Protein AF-A0A7S1FWK8-F1 (afdb_monomer)

Radius of gyration: 18.08 Å; Cα contacts (8 Å, |Δi|>4): 145; chains: 1; bounding box: 42×24×55 Å

Sequence (135 aa):
IWVAIIWLSMVEGGQGSLVGLQPIQFDLYKETHHISYLSTKVAHTGDNLDRYLLGRQFMVCLVVFIVNLSGGPVSGAELWGYPDWVTNIFFTTGFAMILFTAMVGQLASQVNGSLNMLDYINNYGCLITFWTAMI

Secondary structure (DSSP, 8-state):
-HHHHHHHHHHHHHHHHHHHTTTS-GGGGTTT-HHHHHHHHHHTSTTHHHHHHHHHHHHHHHHHHHHHHHTPPPTT---TT--HHHHIIIIIS-HHHHHHIIIIIIIHHHHHHHHSHHHHH-SHHHHHHHHHHH-

Solvent-accessible surface area (backbone atoms only — not comparable to full-atom values): 7257 Å² total; per-residue (Å²): 96,69,70,50,36,55,49,40,21,39,56,42,10,38,45,42,16,57,63,67,44,66,88,52,70,62,76,80,39,51,88,81,38,60,58,29,32,53,53,51,52,53,34,68,49,75,68,41,43,61,45,28,60,55,35,39,55,56,50,53,52,52,43,53,48,52,40,45,63,73,60,51,70,65,91,87,70,81,64,86,87,58,59,68,69,58,51,43,55,34,41,71,68,41,47,51,49,54,52,48,45,44,55,68,13,34,52,53,25,33,55,50,10,64,75,41,35,62,70,60,36,53,36,71,69,36,49,52,51,51,54,65,20,58,110

Nearest PDB structures (foldseek):
  8j0q-assembly1_A  TM=1.703E-01  e=4.206E+00  Homo sapiens

Mean predicted aligned error: 9.22 Å

InterPro domains:
  IPR004693 Silicon transporter [PF03842] (1-135)

Foldseek 3Di:
DVVLLVLLLLLQLLLLLLVVCVVPDLVVCVVPFVQLSVLNVQCPPPCQVVLLVVLSVVSNVVSLVVQLVVQADDPPDDDPPDDPVVCCVCRVVSVVSVVCSCPRRHPVSSVVSNVCVRVSSSDVSSVVSSVSSSD

Structure (mmCIF, N/CA/C/O backbone):
data_AF-A0A7S1FWK8-F1
#
_entry.id   AF-A0A7S1FWK8-F1
#
loop_
_atom_site.group_PDB
_atom_site.id
_atom_site.type_symbol
_atom_site.label_atom_id
_atom_site.label_alt_id
_atom_site.label_comp_id
_atom_site.label_asym_id
_atom_site.label_entity_id
_atom_site.label_seq_id
_atom_site.pdbx_PDB_ins_code
_atom_site.Cartn_x
_atom_site.Cartn_y
_atom_site.Cartn_z
_atom_site.occupancy
_atom_site.B_iso_or_equiv
_atom_site.auth_seq_id
_atom_site.auth_comp_id
_atom_site.auth_asym_id
_atom_site.auth_atom_id
_atom_site.pdbx_PDB_model_num
ATOM 1 N N . ILE A 1 1 ? 1.763 -7.708 -10.442 1.00 77.88 1 ILE A N 1
ATOM 2 C CA . ILE A 1 1 ? 1.846 -6.230 -10.307 1.00 77.88 1 ILE A CA 1
ATOM 3 C C . ILE A 1 1 ? 0.551 -5.645 -9.740 1.00 77.88 1 ILE A C 1
ATOM 5 O O . ILE A 1 1 ? 0.586 -5.165 -8.620 1.00 77.88 1 ILE A O 1
ATOM 9 N N . TRP A 1 2 ? -0.595 -5.753 -10.424 1.00 77.94 2 TRP A N 1
ATOM 10 C CA . TRP A 1 2 ? -1.854 -5.123 -9.980 1.00 77.94 2 TRP A CA 1
ATOM 11 C C . TRP A 1 2 ? -2.322 -5.506 -8.571 1.00 77.94 2 TRP A C 1
ATOM 13 O O . TRP A 1 2 ? -2.612 -4.623 -7.775 1.00 77.94 2 TRP A O 1
ATOM 23 N N . VAL A 1 3 ? -2.319 -6.798 -8.227 1.00 82.56 3 VAL A N 1
ATOM 24 C CA . VAL A 1 3 ? -2.697 -7.261 -6.877 1.00 82.56 3 VAL A CA 1
ATOM 25 C C . VAL A 1 3 ? -1.780 -6.669 -5.800 1.00 82.56 3 VAL A C 1
ATOM 27 O O . VAL A 1 3 ? -2.257 -6.231 -4.762 1.00 82.56 3 VAL A O 1
ATOM 30 N N . ALA A 1 4 ? -0.475 -6.594 -6.073 1.00 82.06 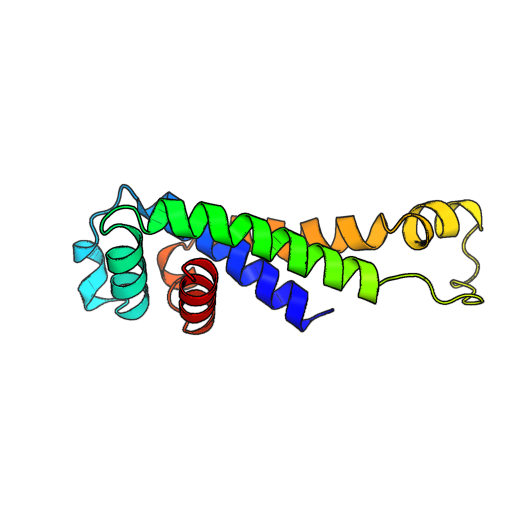4 ALA A N 1
ATOM 31 C CA . ALA A 1 4 ? 0.511 -6.030 -5.155 1.00 82.06 4 ALA A CA 1
ATOM 32 C C . ALA A 1 4 ? 0.304 -4.519 -4.946 1.00 82.06 4 ALA A C 1
ATOM 34 O O . ALA A 1 4 ? 0.421 -4.033 -3.831 1.00 82.06 4 ALA A O 1
ATOM 35 N N . ILE A 1 5 ? -0.078 -3.787 -5.994 1.00 84.31 5 ILE A N 1
ATOM 36 C CA . ILE A 1 5 ? -0.365 -2.346 -5.917 1.00 84.31 5 ILE A CA 1
ATOM 37 C C . ILE A 1 5 ? -1.673 -2.068 -5.183 1.00 84.31 5 ILE A C 1
ATOM 39 O O . ILE A 1 5 ? -1.726 -1.166 -4.354 1.00 84.31 5 ILE A O 1
ATOM 43 N N . ILE A 1 6 ? -2.715 -2.863 -5.443 1.00 84.50 6 ILE A N 1
ATOM 44 C CA . ILE A 1 6 ? -3.980 -2.775 -4.702 1.00 84.50 6 ILE A CA 1
ATOM 45 C C . ILE A 1 6 ? -3.729 -3.045 -3.217 1.00 84.50 6 ILE A C 1
ATOM 47 O O . ILE A 1 6 ? -4.248 -2.337 -2.359 1.00 84.50 6 ILE A O 1
ATOM 51 N N . TRP A 1 7 ? -2.895 -4.036 -2.908 1.00 82.69 7 TRP A N 1
ATOM 52 C CA . TRP A 1 7 ? -2.542 -4.344 -1.531 1.00 82.69 7 TRP A CA 1
ATOM 53 C C . TRP A 1 7 ? -1.717 -3.230 -0.877 1.00 82.69 7 TRP A C 1
ATOM 55 O O . TRP A 1 7 ? -2.026 -2.832 0.242 1.00 82.69 7 TRP A O 1
ATOM 65 N N . LEU A 1 8 ? -0.743 -2.656 -1.592 1.00 84.69 8 LEU A N 1
ATOM 66 C CA . LEU A 1 8 ? 0.028 -1.500 -1.126 1.00 84.69 8 LEU A CA 1
ATOM 67 C C . LEU A 1 8 ? -0.878 -0.306 -0.793 1.00 84.69 8 LEU A C 1
ATOM 69 O O . LEU A 1 8 ? -0.739 0.300 0.266 1.00 84.69 8 LEU A O 1
ATOM 73 N N . SER A 1 9 ? -1.862 -0.042 -1.654 1.00 82.50 9 SER A N 1
ATOM 74 C CA . SER A 1 9 ? -2.878 0.993 -1.452 1.00 82.50 9 SER A CA 1
ATOM 75 C C . SER A 1 9 ? -3.693 0.757 -0.176 1.00 82.50 9 SER A C 1
ATOM 77 O O . SER A 1 9 ? -4.044 1.704 0.530 1.00 82.50 9 SER A O 1
ATOM 79 N N . MET A 1 10 ? -3.997 -0.498 0.162 1.00 80.88 10 MET A N 1
ATOM 80 C CA . MET A 1 10 ? -4.687 -0.828 1.415 1.00 80.88 10 MET A CA 1
ATOM 81 C C . MET A 1 10 ? -3.792 -0.597 2.640 1.00 80.88 10 MET A C 1
ATOM 83 O O . MET A 1 10 ? -4.262 -0.041 3.631 1.00 80.88 10 MET A O 1
ATOM 87 N N . VAL A 1 11 ? -2.506 -0.959 2.562 1.00 83.00 11 VAL A N 1
ATOM 88 C CA . VAL A 1 11 ? -1.524 -0.781 3.649 1.00 83.00 11 VAL A CA 1
ATOM 89 C C . VAL A 1 11 ? -1.306 0.705 3.971 1.00 83.00 11 VAL A C 1
ATOM 91 O O . VAL A 1 11 ? -1.396 1.119 5.129 1.00 83.00 11 VAL A O 1
ATOM 94 N N . GLU A 1 12 ? -1.052 1.519 2.946 1.00 79.81 12 GLU A N 1
ATOM 95 C CA . GLU A 1 12 ? -0.712 2.942 3.080 1.00 79.81 12 GLU A CA 1
ATOM 96 C C . GLU A 1 12 ? -1.917 3.795 3.488 1.00 79.81 12 GLU A C 1
ATOM 98 O O . GLU A 1 12 ? -1.845 4.588 4.431 1.00 79.81 12 GLU A O 1
ATOM 103 N N . GLY A 1 13 ? -3.060 3.601 2.821 1.00 78.75 13 GLY A N 1
ATOM 104 C CA . GLY A 1 13 ? -4.284 4.318 3.179 1.00 78.75 13 GLY A CA 1
ATOM 105 C C . GLY A 1 13 ? -4.810 3.907 4.557 1.00 78.75 13 GLY A C 1
ATOM 106 O O . GLY A 1 13 ? -5.201 4.767 5.344 1.00 78.75 13 GLY A O 1
ATOM 107 N N . GLY A 1 14 ? -4.739 2.612 4.896 1.00 77.75 14 GLY A N 1
ATOM 108 C CA . GLY A 1 14 ? -5.178 2.094 6.193 1.00 77.75 14 GLY A CA 1
ATOM 109 C C . GLY A 1 14 ? -4.354 2.653 7.352 1.00 77.75 14 GLY A C 1
ATOM 110 O O . GLY A 1 14 ? -4.911 3.005 8.388 1.00 77.75 14 GLY A O 1
ATOM 111 N N . GLN A 1 15 ? -3.040 2.823 7.167 1.00 74.44 15 GLN A N 1
ATOM 112 C CA . GLN A 1 15 ? -2.194 3.516 8.139 1.00 74.44 15 GLN A CA 1
ATOM 113 C C . GLN A 1 15 ? -2.630 4.969 8.343 1.00 74.44 15 GLN A C 1
ATOM 115 O O . GLN A 1 15 ? -2.785 5.387 9.490 1.00 74.44 15 GLN A O 1
ATOM 120 N N . GLY A 1 16 ? -2.776 5.742 7.260 1.00 75.06 16 GLY A N 1
ATOM 121 C CA . GLY A 1 16 ? -3.137 7.159 7.351 1.00 75.06 16 GLY A CA 1
ATOM 122 C C . GLY A 1 16 ? -4.427 7.354 8.145 1.00 75.06 16 GLY A C 1
ATOM 123 O O . GLY A 1 16 ? -4.507 8.217 9.019 1.00 75.06 16 GLY A O 1
ATOM 124 N N . SER A 1 17 ? -5.390 6.466 7.916 1.00 75.31 17 SER A N 1
ATOM 125 C CA . SER A 1 17 ? -6.648 6.447 8.645 1.00 75.31 17 SER A CA 1
ATOM 126 C C . SER A 1 17 ? -6.499 5.970 10.103 1.00 75.31 17 SER A C 1
ATOM 128 O O . SER A 1 17 ? -7.067 6.600 10.988 1.00 75.31 17 SER A O 1
ATOM 130 N N . LEU A 1 18 ? -5.707 4.929 10.402 1.00 71.81 18 LEU A N 1
ATOM 131 C CA . LEU A 1 18 ? -5.508 4.411 11.772 1.00 71.81 18 LEU A CA 1
ATOM 132 C C . LEU A 1 18 ? -4.748 5.390 12.682 1.00 71.81 18 LEU A C 1
ATOM 134 O O . LEU A 1 18 ? -5.087 5.537 13.853 1.00 71.81 18 LEU A O 1
ATOM 138 N N . VAL A 1 19 ? -3.732 6.078 12.153 1.00 74.62 19 VAL A N 1
ATOM 139 C CA . VAL A 1 19 ? -3.010 7.128 12.892 1.00 74.62 19 VAL A CA 1
ATOM 140 C C . VAL A 1 19 ? -3.903 8.361 13.055 1.00 74.62 19 VAL A C 1
ATOM 142 O O . VAL A 1 19 ? -3.979 8.924 14.142 1.00 74.62 19 VAL A O 1
ATOM 145 N N . GLY A 1 20 ? -4.639 8.745 12.007 1.00 70.62 20 GLY A N 1
ATOM 146 C CA . GLY A 1 20 ? -5.575 9.870 12.053 1.00 70.62 20 GLY A CA 1
ATOM 147 C C . GLY A 1 20 ? -6.753 9.673 13.014 1.00 70.62 20 GLY A C 1
ATOM 148 O O . GLY A 1 20 ? -7.286 10.655 13.526 1.00 70.62 20 GLY A O 1
ATOM 149 N N . LEU A 1 21 ? -7.126 8.421 13.304 1.00 71.31 21 LEU A N 1
ATOM 150 C CA . LEU A 1 21 ? -8.198 8.060 14.238 1.00 71.31 21 LEU A CA 1
ATOM 151 C C . LEU A 1 21 ? -7.748 7.941 15.705 1.00 71.31 21 LEU A C 1
ATOM 153 O O . LEU A 1 21 ? -8.616 7.875 16.573 1.00 71.31 21 LEU A O 1
ATOM 157 N N . GLN A 1 22 ? -6.442 8.009 16.009 1.00 67.94 22 GLN A N 1
ATOM 158 C CA . GLN A 1 22 ? -5.916 8.012 17.387 1.00 67.94 22 GLN A CA 1
ATOM 159 C C . GLN A 1 22 ? -6.606 9.001 18.352 1.00 67.94 22 GLN A C 1
ATOM 161 O O . GLN A 1 22 ? -6.865 8.612 19.491 1.00 67.94 22 GLN A O 1
ATOM 166 N N . PRO A 1 23 ? -6.895 10.266 17.973 1.00 66.81 23 PRO A N 1
ATOM 167 C CA . PRO A 1 23 ? -7.493 11.231 18.892 1.00 66.81 23 PRO A CA 1
ATOM 168 C C . PRO A 1 23 ? -9.015 11.077 19.051 1.00 66.81 23 PRO A C 1
ATOM 170 O O . PRO A 1 23 ? -9.603 11.781 19.871 1.00 66.81 23 PRO A O 1
ATOM 173 N N . ILE A 1 24 ? -9.676 10.206 18.276 1.00 66.00 24 ILE A N 1
ATOM 174 C CA . ILE A 1 24 ? -11.140 10.103 18.260 1.00 66.00 24 ILE A CA 1
ATOM 175 C C . ILE A 1 24 ? -11.599 8.926 19.128 1.00 66.00 24 ILE A C 1
ATOM 177 O O . ILE A 1 24 ? -11.143 7.797 18.967 1.00 66.00 24 ILE A O 1
ATOM 181 N N . GLN A 1 25 ? -12.534 9.180 20.049 1.00 57.31 25 GLN A N 1
ATOM 182 C CA . GLN A 1 25 ? -13.085 8.137 20.917 1.00 57.31 25 GLN A CA 1
ATOM 183 C C . GLN A 1 25 ? -13.825 7.070 20.100 1.00 57.31 25 GLN A C 1
ATOM 185 O O . GLN A 1 25 ? -14.742 7.369 19.334 1.00 57.31 25 GLN A O 1
ATOM 190 N N . PHE A 1 26 ? -13.441 5.808 20.301 1.00 61.09 26 PHE A N 1
ATOM 191 C CA . PHE A 1 26 ? -13.901 4.659 19.512 1.00 61.09 26 PHE A CA 1
ATOM 192 C C . PHE A 1 26 ? -15.418 4.451 19.596 1.00 61.09 26 PHE A C 1
ATOM 194 O O . PHE A 1 26 ? -16.042 3.997 18.639 1.00 61.09 26 PHE A O 1
ATOM 201 N N . ASP A 1 27 ? -16.021 4.807 20.731 1.00 57.34 27 ASP A N 1
ATOM 202 C CA . ASP A 1 27 ? -17.453 4.634 20.983 1.00 57.34 27 ASP A CA 1
ATOM 203 C C . ASP A 1 27 ? -18.344 5.517 20.095 1.00 57.34 27 ASP A C 1
ATOM 205 O O . ASP A 1 27 ? -19.518 5.198 19.921 1.00 57.34 27 ASP A O 1
ATOM 209 N N . LEU A 1 28 ? -17.791 6.559 19.457 1.00 58.66 28 LEU A N 1
ATOM 210 C CA . LEU A 1 28 ? -18.540 7.466 18.582 1.00 58.66 28 LEU A CA 1
ATOM 211 C C . LEU A 1 28 ? -19.030 6.795 17.281 1.00 58.66 28 LEU A C 1
ATOM 213 O O . LEU A 1 28 ? -20.005 7.251 16.693 1.00 58.66 28 LEU A O 1
ATOM 217 N N . TYR A 1 29 ? -18.386 5.706 16.838 1.00 59.69 29 TYR A N 1
ATOM 218 C CA . TYR A 1 29 ? -18.695 5.033 15.560 1.00 59.69 29 TYR A CA 1
ATOM 2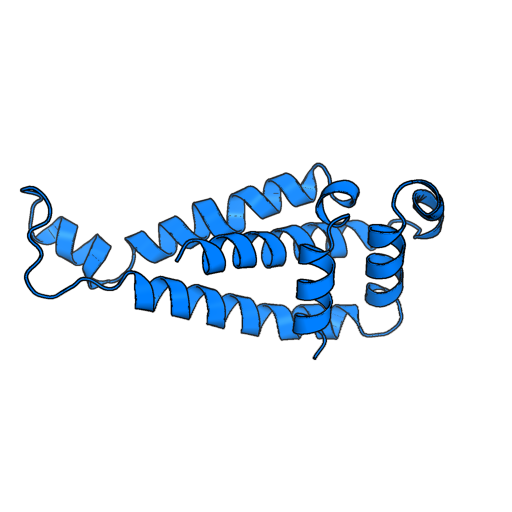19 C C . TYR A 1 29 ? -19.145 3.577 15.710 1.00 59.69 29 TYR A C 1
ATOM 221 O O . TYR A 1 29 ? -19.247 2.846 14.721 1.00 59.69 29 TYR A O 1
ATOM 229 N N . LYS A 1 30 ? -19.435 3.154 16.944 1.00 55.22 30 LYS A N 1
ATOM 230 C CA . LYS A 1 30 ? -19.814 1.778 17.289 1.00 55.22 30 LYS A CA 1
ATOM 231 C C . LYS A 1 30 ? -21.079 1.298 16.567 1.00 55.22 30 LYS A C 1
ATOM 233 O O . LYS A 1 30 ? -21.174 0.118 16.245 1.00 55.22 30 LYS A O 1
ATOM 238 N N . GLU A 1 31 ? -22.023 2.201 16.308 1.00 51.50 31 GLU A N 1
ATOM 239 C CA . GLU A 1 31 ? -23.312 1.874 15.680 1.00 51.50 31 GLU A CA 1
ATOM 240 C C . GLU A 1 31 ? -23.304 2.020 14.149 1.00 51.50 31 GLU A C 1
ATOM 242 O O . GLU A 1 31 ? -24.086 1.354 13.476 1.00 51.50 31 GLU A O 1
ATOM 247 N N . THR A 1 32 ? -22.389 2.815 13.583 1.00 57.28 32 THR A N 1
ATOM 248 C CA . THR A 1 32 ? -22.347 3.094 12.134 1.00 57.28 32 THR A CA 1
ATOM 249 C C . THR A 1 32 ? -21.381 2.173 11.379 1.00 57.28 32 THR A C 1
ATOM 251 O O . THR A 1 32 ? -21.720 1.675 10.307 1.00 57.28 32 THR A O 1
ATOM 254 N N . HIS A 1 33 ? -20.194 1.887 11.938 1.00 57.59 33 HIS A N 1
ATOM 255 C CA . HIS A 1 33 ? -19.152 1.092 11.268 1.00 57.59 33 HIS A CA 1
ATOM 256 C C . HIS A 1 33 ? -18.517 0.060 12.212 1.00 57.59 33 HIS A C 1
ATOM 258 O O . HIS A 1 33 ? -17.445 0.266 12.781 1.00 57.59 33 HIS A O 1
ATOM 264 N N . HIS A 1 34 ? -19.170 -1.099 12.341 1.00 56.47 34 HIS A N 1
ATOM 265 C CA . HIS A 1 34 ? -18.743 -2.211 13.204 1.00 56.47 34 HIS A CA 1
ATOM 266 C C . HIS A 1 34 ? -17.305 -2.707 12.924 1.00 56.47 34 HIS A C 1
ATOM 268 O O . HIS A 1 34 ? -16.565 -3.010 13.861 1.00 56.47 34 HIS A O 1
ATOM 274 N N . ILE A 1 35 ? -16.887 -2.762 11.653 1.00 61.97 35 ILE A N 1
ATOM 275 C CA . ILE A 1 35 ? -15.549 -3.240 11.262 1.00 61.97 35 ILE A CA 1
ATOM 276 C C . ILE A 1 35 ? -14.473 -2.220 11.644 1.00 61.97 35 ILE A C 1
ATOM 278 O O . ILE A 1 35 ? -13.451 -2.588 12.231 1.00 61.97 35 ILE A O 1
ATOM 282 N N . SER A 1 36 ? -14.713 -0.937 11.373 1.00 58.72 36 SER A N 1
ATOM 283 C CA . SER A 1 36 ? -13.802 0.138 11.774 1.00 58.72 36 SER A CA 1
ATOM 284 C C . SER A 1 36 ? -13.706 0.232 13.297 1.00 58.72 36 SER A C 1
ATOM 286 O O . SER A 1 36 ? -12.607 0.362 13.819 1.00 58.72 36 SER A O 1
ATOM 288 N N . TYR A 1 37 ? -14.808 0.036 14.032 1.00 62.38 37 TYR A N 1
ATOM 289 C CA . TYR A 1 37 ? -14.789 -0.034 15.498 1.00 62.38 37 TYR A CA 1
ATOM 290 C C . TYR A 1 37 ? -13.887 -1.157 16.030 1.00 62.38 37 TYR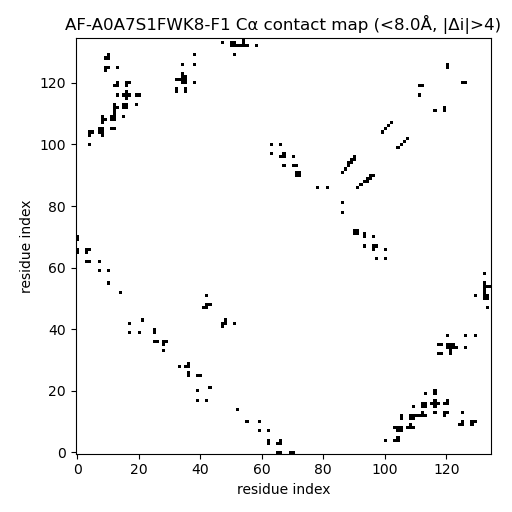 A C 1
ATOM 292 O O . TYR A 1 37 ? -13.067 -0.915 16.913 1.00 62.38 37 TYR A O 1
ATOM 300 N N . LEU A 1 38 ? -14.003 -2.378 15.495 1.00 64.38 38 LEU A N 1
ATOM 301 C CA . LEU A 1 38 ? -13.163 -3.504 15.918 1.00 64.38 38 LEU A CA 1
ATOM 302 C C . LEU A 1 38 ? -11.685 -3.262 15.607 1.00 64.38 38 LEU A C 1
ATOM 304 O O . LEU A 1 38 ? -10.838 -3.475 16.472 1.00 64.38 38 LEU A O 1
ATOM 308 N N . SER A 1 39 ? -11.388 -2.780 14.400 1.00 62.09 39 SER A N 1
ATOM 309 C CA . SER A 1 39 ? -10.020 -2.505 13.944 1.00 62.09 39 SER A CA 1
ATOM 310 C C . SER A 1 39 ? -9.354 -1.439 14.813 1.00 62.09 39 SER A C 1
ATOM 312 O O . SER A 1 39 ? -8.264 -1.647 15.336 1.00 62.09 39 SER A O 1
ATOM 314 N N . THR 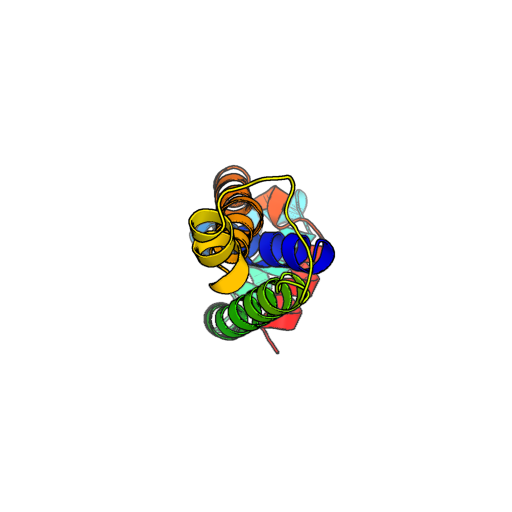A 1 40 ? -10.056 -0.333 15.050 1.00 63.66 40 THR A N 1
ATOM 315 C CA . THR A 1 40 ? -9.584 0.806 15.841 1.00 63.66 40 THR A CA 1
ATOM 316 C C . THR A 1 40 ? -9.480 0.452 17.329 1.00 63.66 40 THR A C 1
ATOM 318 O O . THR A 1 40 ? -8.499 0.803 17.980 1.00 63.66 40 THR A O 1
ATOM 321 N N . LYS A 1 41 ? -10.419 -0.336 17.873 1.00 67.25 41 LYS A N 1
ATOM 322 C CA . LYS A 1 41 ? -10.328 -0.845 19.249 1.00 67.25 41 LYS A CA 1
ATOM 323 C C . LYS A 1 41 ? -9.114 -1.754 19.433 1.00 67.25 41 LYS A C 1
ATOM 325 O O . LYS A 1 41 ? -8.402 -1.602 20.419 1.00 67.25 41 LYS A O 1
ATOM 330 N N . VAL A 1 42 ? -8.859 -2.683 18.509 1.00 67.38 42 VAL A N 1
ATOM 331 C CA . VAL A 1 42 ? -7.702 -3.593 18.591 1.00 67.38 42 VAL A CA 1
ATOM 332 C C . VAL A 1 42 ? -6.388 -2.837 18.386 1.00 67.38 42 VAL A C 1
ATOM 334 O O . VAL A 1 42 ? -5.442 -3.078 19.134 1.00 67.38 42 VAL A O 1
ATOM 337 N N . ALA A 1 43 ? -6.345 -1.893 17.441 1.00 64.94 43 ALA A N 1
ATOM 338 C CA . ALA A 1 43 ? -5.173 -1.068 17.161 1.00 64.94 43 ALA A CA 1
ATOM 339 C C . ALA A 1 43 ? -4.779 -0.179 18.345 1.00 64.94 43 ALA A C 1
ATOM 341 O O . ALA A 1 43 ? -3.602 -0.114 18.681 1.00 64.94 43 ALA A O 1
ATOM 342 N N . HIS A 1 44 ? -5.742 0.458 19.016 1.00 66.81 44 HIS A N 1
ATOM 343 C CA . HIS A 1 44 ? -5.467 1.353 20.147 1.00 66.81 44 HIS A CA 1
ATOM 344 C C . HIS A 1 44 ? -5.487 0.666 21.521 1.00 66.81 44 HIS A C 1
ATOM 346 O O . HIS A 1 44 ? -5.341 1.337 22.542 1.00 66.81 44 HIS A O 1
ATOM 352 N N . THR A 1 45 ? -5.654 -0.659 21.580 1.00 70.38 45 THR A N 1
ATOM 353 C CA . THR A 1 45 ? -5.478 -1.411 22.830 1.00 70.38 45 THR A CA 1
ATOM 354 C C . THR A 1 45 ? -4.009 -1.810 22.987 1.00 70.38 45 THR A C 1
ATOM 356 O O . THR A 1 45 ? -3.524 -2.686 22.274 1.00 70.38 45 THR A O 1
ATOM 359 N N . GLY A 1 46 ? -3.314 -1.207 23.956 1.00 70.56 46 GLY A N 1
ATOM 360 C CA . GLY A 1 46 ? -1.914 -1.525 24.279 1.00 70.56 46 GLY A CA 1
ATOM 361 C C . GLY A 1 46 ? -0.920 -1.105 23.187 1.00 70.56 46 GLY A C 1
ATOM 362 O O . GLY A 1 46 ? -1.166 -0.144 22.466 1.00 70.56 46 GLY A O 1
ATOM 363 N N . ASP A 1 47 ? 0.176 -1.856 23.039 1.00 73.19 47 ASP A N 1
ATOM 364 C CA . ASP A 1 47 ? 1.258 -1.590 22.064 1.00 73.19 47 ASP A CA 1
ATOM 365 C C . ASP A 1 47 ? 0.965 -2.118 20.640 1.00 73.19 47 ASP A C 1
ATOM 367 O O . ASP A 1 47 ? 1.865 -2.253 19.806 1.00 73.19 47 ASP A O 1
ATOM 371 N N . ASN A 1 48 ? -0.287 -2.474 20.335 1.00 75.31 48 ASN A N 1
ATOM 372 C CA . ASN A 1 48 ? -0.646 -3.079 19.046 1.00 75.31 48 ASN A CA 1
ATOM 373 C C . ASN A 1 48 ? -0.432 -2.126 17.868 1.00 75.31 48 ASN A C 1
ATOM 375 O O . ASN A 1 48 ? -0.047 -2.573 16.787 1.00 75.31 48 ASN A O 1
ATOM 379 N N . LEU A 1 49 ? -0.642 -0.824 18.073 1.00 72.81 49 LEU A N 1
ATOM 380 C CA . LEU A 1 49 ? -0.387 0.170 17.040 1.00 72.81 49 LEU A CA 1
ATOM 381 C C . LEU A 1 49 ? 1.100 0.243 16.692 1.00 72.81 49 LEU A C 1
ATOM 383 O O . LEU A 1 49 ? 1.439 0.242 15.515 1.00 72.81 49 LEU A O 1
ATOM 387 N N . ASP A 1 50 ? 1.985 0.238 17.684 1.00 76.44 50 ASP A N 1
ATOM 388 C CA . ASP A 1 50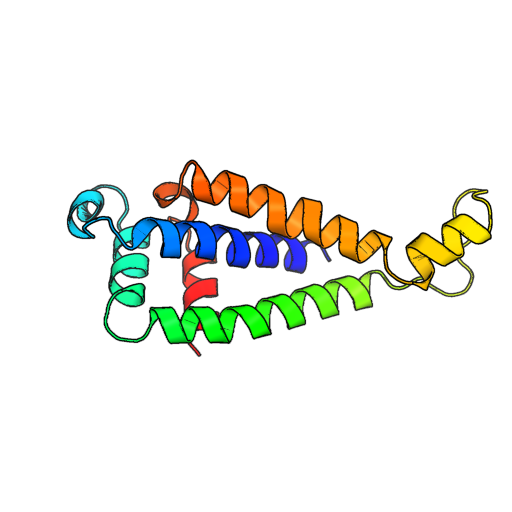 ? 3.429 0.308 17.448 1.00 76.44 50 ASP A CA 1
ATOM 389 C C . ASP A 1 50 ? 3.947 -0.957 16.752 1.00 76.44 50 ASP A C 1
ATOM 391 O O . ASP A 1 50 ? 4.754 -0.876 15.822 1.00 76.44 50 ASP A O 1
ATOM 395 N N . ARG A 1 51 ? 3.406 -2.130 17.115 1.00 75.62 51 ARG A N 1
ATOM 396 C CA . ARG A 1 51 ? 3.666 -3.395 16.404 1.00 75.62 51 ARG A CA 1
ATOM 397 C C . ARG A 1 51 ? 3.200 -3.342 14.952 1.00 75.62 51 ARG A C 1
ATOM 399 O O . ARG A 1 51 ? 3.961 -3.707 14.060 1.00 75.62 51 ARG A O 1
ATOM 406 N N . TYR A 1 52 ? 1.998 -2.822 14.712 1.00 78.69 52 TYR A N 1
ATOM 407 C CA . TYR A 1 52 ? 1.479 -2.605 13.364 1.00 78.69 52 TYR A CA 1
ATOM 408 C C . TYR A 1 52 ? 2.362 -1.637 12.561 1.00 78.69 52 TYR A C 1
ATOM 410 O O . TYR A 1 52 ? 2.687 -1.913 11.407 1.00 78.69 52 TYR A O 1
ATOM 418 N N . LEU A 1 53 ? 2.799 -0.520 13.158 1.00 78.44 53 LEU A N 1
ATOM 419 C CA . LEU A 1 53 ? 3.678 0.451 12.500 1.00 78.44 53 LEU A CA 1
ATOM 420 C C . LEU A 1 53 ? 5.018 -0.183 12.090 1.00 78.44 53 LEU A C 1
ATOM 422 O O . LEU A 1 53 ? 5.532 0.146 11.018 1.00 78.44 53 LEU A O 1
ATOM 426 N N . LEU A 1 54 ? 5.553 -1.102 12.901 1.00 81.62 54 LEU A N 1
ATOM 427 C CA . LEU A 1 54 ? 6.781 -1.841 12.607 1.00 81.62 54 LEU A CA 1
ATOM 428 C C . LEU A 1 54 ? 6.580 -2.888 11.496 1.00 81.62 54 LEU A C 1
ATOM 430 O O . LEU A 1 54 ? 7.316 -2.873 10.507 1.00 81.62 54 LEU A O 1
ATOM 434 N N . GLY A 1 55 ? 5.572 -3.760 11.620 1.00 79.88 55 GLY A N 1
ATOM 435 C CA . GLY A 1 55 ? 5.285 -4.818 10.641 1.00 79.88 55 GLY A CA 1
ATOM 436 C C . GLY A 1 55 ? 4.895 -4.268 9.266 1.00 79.88 55 GLY A C 1
ATOM 437 O O . GLY A 1 55 ? 5.304 -4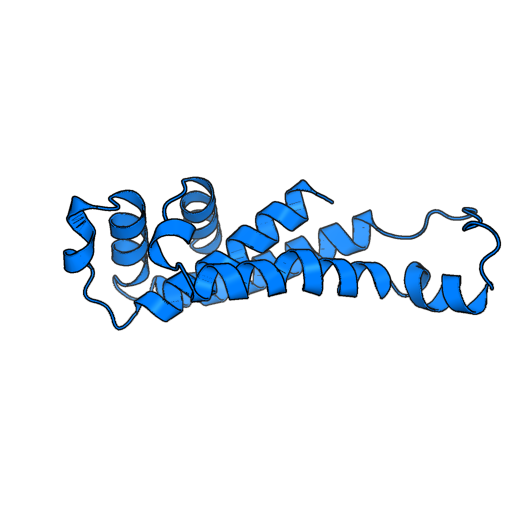.795 8.227 1.00 79.88 55 GLY A O 1
ATOM 438 N N . ARG A 1 56 ? 4.213 -3.117 9.243 1.00 81.69 56 ARG A N 1
ATOM 439 C CA . ARG A 1 56 ? 3.882 -2.390 8.013 1.00 81.69 56 ARG A CA 1
ATOM 440 C C . ARG A 1 56 ? 5.117 -2.043 7.186 1.00 81.69 56 ARG A C 1
ATOM 442 O O . ARG A 1 56 ? 5.105 -2.243 5.976 1.00 81.69 56 ARG A O 1
ATOM 449 N N . GLN A 1 57 ? 6.173 -1.507 7.800 1.00 77.88 57 GLN A N 1
ATOM 450 C CA . GLN A 1 57 ? 7.348 -1.054 7.043 1.00 77.88 57 GLN A CA 1
ATOM 451 C C . GLN A 1 57 ? 8.020 -2.201 6.289 1.00 77.88 57 GLN A C 1
ATOM 453 O O . GLN A 1 57 ? 8.419 -2.053 5.134 1.00 77.88 57 GLN A O 1
ATOM 458 N N . PHE A 1 58 ? 8.082 -3.372 6.917 1.00 83.19 58 PHE A N 1
ATOM 459 C CA . PHE A 1 58 ? 8.582 -4.579 6.274 1.00 83.19 58 PHE A CA 1
ATOM 460 C C . PHE A 1 58 ? 7.700 -5.002 5.090 1.00 83.19 58 PHE A C 1
ATOM 462 O O . PHE A 1 58 ? 8.199 -5.301 4.003 1.00 83.19 58 PHE A O 1
ATOM 469 N N . MET A 1 59 ? 6.384 -4.959 5.279 1.00 82.06 59 MET A N 1
ATOM 470 C CA . MET A 1 59 ? 5.391 -5.305 4.267 1.00 82.06 59 MET A CA 1
ATOM 471 C C . MET A 1 59 ? 5.437 -4.376 3.046 1.00 82.06 59 MET A C 1
ATOM 473 O O . MET A 1 59 ? 5.449 -4.856 1.914 1.00 82.06 59 MET A O 1
ATOM 477 N N . VAL A 1 60 ? 5.539 -3.059 3.255 1.00 85.69 60 VAL A N 1
ATOM 478 C CA . VAL A 1 60 ? 5.691 -2.067 2.175 1.00 85.69 60 VAL A CA 1
ATOM 479 C C . VAL A 1 60 ? 6.960 -2.345 1.372 1.00 85.69 60 VAL A C 1
ATOM 481 O O . VAL A 1 60 ? 6.895 -2.442 0.147 1.00 85.69 60 VAL A O 1
ATOM 484 N N . CYS A 1 61 ? 8.096 -2.556 2.043 1.00 85.25 61 CYS A N 1
ATOM 485 C CA . CYS A 1 61 ? 9.353 -2.897 1.377 1.00 85.25 61 CYS A CA 1
ATOM 486 C C . CYS A 1 61 ? 9.240 -4.182 0.544 1.00 85.25 61 CYS A C 1
ATOM 488 O O . CYS A 1 61 ? 9.684 -4.205 -0.603 1.00 85.25 61 CYS A O 1
ATOM 490 N N . LEU A 1 62 ? 8.611 -5.230 1.083 1.00 84.44 62 LEU A N 1
ATOM 491 C CA . LEU A 1 62 ? 8.408 -6.501 0.385 1.00 84.44 62 LEU A CA 1
ATOM 492 C C . LEU A 1 62 ? 7.530 -6.326 -0.862 1.00 84.44 62 LEU A C 1
ATOM 494 O O . LEU A 1 62 ? 7.862 -6.832 -1.933 1.00 84.44 62 LEU A O 1
ATOM 498 N N . VAL A 1 63 ? 6.435 -5.574 -0.753 1.00 84.69 63 VAL A N 1
ATOM 499 C CA . VAL A 1 63 ? 5.508 -5.331 -1.866 1.00 84.69 63 VAL A CA 1
ATOM 500 C C . VAL A 1 63 ? 6.161 -4.475 -2.956 1.00 84.69 63 VAL A C 1
ATOM 502 O O . VAL A 1 63 ? 6.090 -4.831 -4.133 1.00 84.69 63 VAL A O 1
ATOM 505 N N . VAL A 1 64 ? 6.861 -3.400 -2.580 1.00 84.31 64 VAL A N 1
ATOM 506 C CA . VAL A 1 64 ? 7.623 -2.549 -3.512 1.00 84.31 64 VAL A CA 1
ATOM 507 C C . VAL A 1 64 ? 8.722 -3.356 -4.206 1.00 84.31 64 VAL A C 1
ATOM 509 O O . VAL A 1 64 ? 8.920 -3.221 -5.413 1.00 84.31 64 VAL A O 1
ATOM 512 N N . PHE A 1 65 ? 9.401 -4.245 -3.479 1.00 84.25 65 PHE A N 1
ATOM 513 C CA . PHE A 1 65 ? 10.408 -5.133 -4.051 1.00 84.25 65 PHE A CA 1
ATOM 514 C C . PHE A 1 65 ? 9.808 -6.097 -5.086 1.00 84.25 65 PHE A C 1
ATOM 516 O O . PHE A 1 65 ? 10.329 -6.199 -6.195 1.00 84.25 65 PHE A O 1
ATOM 523 N N . ILE A 1 66 ? 8.675 -6.741 -4.781 1.00 84.62 66 ILE A N 1
ATOM 524 C CA . ILE A 1 66 ? 7.979 -7.637 -5.721 1.00 84.62 66 ILE A CA 1
ATOM 525 C C . ILE A 1 66 ? 7.502 -6.882 -6.967 1.00 84.62 66 ILE A C 1
ATOM 527 O O . ILE A 1 66 ? 7.609 -7.408 -8.078 1.00 84.62 66 ILE A O 1
ATOM 531 N N . VAL A 1 67 ? 6.976 -5.662 -6.813 1.00 83.56 67 VAL A N 1
ATOM 532 C CA . VAL A 1 67 ? 6.530 -4.835 -7.947 1.00 83.56 67 VAL A CA 1
ATOM 533 C C . VAL A 1 67 ? 7.710 -4.446 -8.835 1.00 83.56 67 VAL A C 1
ATOM 535 O O . VAL A 1 67 ? 7.611 -4.601 -10.052 1.00 83.56 67 VAL A O 1
ATOM 538 N N . ASN A 1 68 ? 8.831 -4.025 -8.245 1.00 81.75 68 ASN A N 1
ATOM 539 C CA . ASN A 1 68 ? 10.046 -3.697 -8.991 1.00 81.75 68 ASN A CA 1
ATOM 540 C C . ASN A 1 68 ? 10.638 -4.921 -9.704 1.00 81.75 68 ASN A C 1
ATOM 542 O O . ASN A 1 68 ? 10.990 -4.818 -10.874 1.00 81.75 68 ASN A O 1
ATOM 546 N N . LEU A 1 69 ? 10.676 -6.090 -9.052 1.00 81.44 69 LEU A N 1
ATOM 547 C CA . LEU A 1 69 ? 11.133 -7.336 -9.677 1.00 81.44 69 LEU A CA 1
ATOM 548 C C . LEU A 1 69 ? 10.228 -7.743 -10.850 1.00 81.44 69 LEU A C 1
ATOM 550 O O . LEU A 1 69 ? 10.708 -8.157 -11.900 1.00 81.44 69 LEU A O 1
ATOM 554 N N . SER A 1 70 ? 8.911 -7.594 -10.683 1.00 79.31 70 SER A N 1
ATOM 555 C CA . SER A 1 70 ? 7.923 -7.942 -11.711 1.00 79.31 70 SER A CA 1
ATOM 556 C C . SER A 1 70 ? 7.929 -6.984 -12.908 1.00 79.31 70 SER A C 1
ATOM 558 O O . SER A 1 70 ? 7.452 -7.357 -13.976 1.00 79.31 70 SER A O 1
ATOM 560 N N . GLY A 1 71 ? 8.396 -5.747 -12.719 1.00 71.00 71 GLY A N 1
ATOM 561 C CA . GLY A 1 71 ? 8.496 -4.722 -13.760 1.00 71.00 71 GLY A CA 1
ATOM 562 C C . GLY A 1 71 ? 9.887 -4.591 -14.381 1.00 71.00 71 GLY A C 1
ATOM 563 O O . GLY A 1 71 ? 10.123 -3.634 -15.116 1.00 71.00 71 GLY A O 1
ATOM 564 N N . GLY A 1 72 ? 10.808 -5.510 -14.070 1.00 71.56 72 GLY A N 1
ATOM 565 C CA . GLY A 1 72 ? 12.151 -5.517 -14.641 1.00 71.56 72 GLY A CA 1
ATOM 566 C C . GLY A 1 72 ? 12.123 -5.691 -16.168 1.00 71.56 72 GLY A C 1
ATOM 567 O O . GLY A 1 72 ? 11.286 -6.439 -16.683 1.00 71.56 72 GLY A O 1
ATOM 568 N N . PRO A 1 73 ? 13.012 -5.012 -16.913 1.00 65.69 73 PRO A N 1
ATOM 569 C CA . PRO A 1 73 ? 13.032 -5.092 -18.367 1.00 65.69 73 PRO A CA 1
ATOM 570 C C . PRO A 1 73 ? 13.421 -6.500 -18.830 1.00 65.69 73 PRO A C 1
ATOM 572 O O . PRO A 1 73 ? 14.390 -7.088 -18.349 1.00 65.69 73 PRO A O 1
ATOM 575 N N . VAL A 1 74 ? 12.676 -7.033 -19.798 1.00 65.69 74 VAL A N 1
ATOM 576 C CA . VAL A 1 74 ? 13.031 -8.280 -20.487 1.00 65.69 74 VAL A CA 1
ATOM 577 C C . VAL A 1 74 ? 14.110 -7.963 -21.520 1.00 65.69 74 VAL A C 1
ATOM 579 O O . VAL A 1 74 ? 13.969 -7.023 -22.306 1.00 65.69 74 VAL A O 1
ATOM 582 N N . SER A 1 75 ? 15.199 -8.735 -21.520 1.00 59.22 75 SER A N 1
ATOM 583 C CA . SER A 1 75 ? 16.295 -8.558 -22.472 1.00 59.22 75 SER A CA 1
ATOM 584 C C . SER A 1 75 ? 15.790 -8.697 -23.915 1.00 59.22 75 SER A C 1
ATOM 586 O O . SER A 1 75 ? 15.208 -9.713 -24.287 1.00 59.22 75 SER A O 1
ATOM 588 N N . GLY A 1 76 ? 16.011 -7.659 -24.729 1.00 59.31 76 GLY A N 1
ATOM 589 C CA . GLY A 1 76 ? 15.642 -7.637 -26.152 1.00 59.31 76 GLY A CA 1
ATOM 590 C C . GLY A 1 76 ? 14.302 -6.973 -26.491 1.00 59.31 76 GLY A C 1
ATOM 591 O O . GLY A 1 76 ? 13.898 -7.011 -27.649 1.00 59.31 76 GLY A O 1
ATOM 592 N N . ALA A 1 77 ? 13.606 -6.361 -25.527 1.00 62.03 77 ALA A N 1
ATOM 593 C CA . ALA A 1 77 ? 12.395 -5.592 -25.812 1.00 62.03 77 ALA A CA 1
ATOM 594 C C . ALA A 1 77 ? 12.738 -4.176 -26.318 1.00 62.03 77 ALA A C 1
ATOM 596 O O . ALA A 1 77 ? 13.121 -3.305 -25.537 1.00 62.03 77 ALA A O 1
ATOM 597 N N . GLU A 1 78 ? 12.575 -3.930 -27.621 1.00 56.91 78 GLU A N 1
ATOM 598 C CA . GLU A 1 78 ? 12.622 -2.577 -28.187 1.00 56.91 78 GLU A CA 1
ATOM 599 C C . GLU A 1 78 ? 11.332 -1.821 -27.847 1.00 56.91 78 GLU A C 1
ATOM 601 O O . GLU A 1 78 ? 10.231 -2.159 -28.295 1.00 56.91 78 GLU A O 1
ATOM 606 N N . LEU A 1 79 ? 11.458 -0.774 -27.032 1.00 61.41 79 LEU A N 1
ATOM 607 C CA . LEU A 1 79 ? 10.331 0.066 -26.656 1.00 61.41 79 LEU A CA 1
ATOM 608 C C . LEU A 1 79 ? 10.082 1.124 -27.740 1.00 61.41 79 LEU A C 1
ATOM 610 O O . LEU A 1 79 ? 10.660 2.204 -27.699 1.00 61.41 79 LEU A O 1
ATOM 614 N N . TRP A 1 80 ? 9.226 0.798 -28.711 1.00 60.34 80 TRP A N 1
ATOM 615 C CA . TRP A 1 80 ? 8.511 1.736 -29.602 1.00 60.34 80 TRP A CA 1
ATOM 616 C C . TRP A 1 80 ? 9.329 2.965 -30.067 1.00 60.34 80 TRP A C 1
ATOM 618 O O . TRP A 1 80 ? 8.870 4.101 -29.968 1.00 60.34 80 TRP A O 1
ATOM 628 N N . GLY A 1 81 ? 10.551 2.753 -30.567 1.00 64.94 81 GLY A N 1
ATOM 629 C CA . GLY A 1 81 ? 11.379 3.813 -31.159 1.00 64.94 81 GLY A CA 1
ATOM 630 C C . GLY A 1 81 ? 11.830 4.925 -30.201 1.00 64.94 81 GLY A C 1
ATOM 631 O O . GLY A 1 81 ? 12.231 5.992 -30.667 1.00 64.94 81 GLY A O 1
ATOM 632 N N . TYR A 1 82 ? 11.761 4.715 -28.882 1.00 68.62 82 TYR A N 1
ATOM 633 C CA . TYR A 1 82 ? 12.296 5.672 -27.916 1.00 68.62 82 TYR A CA 1
ATOM 634 C C . TYR A 1 82 ? 13.833 5.673 -27.916 1.00 68.62 82 TYR A C 1
ATOM 636 O O . TYR A 1 82 ? 14.445 4.625 -28.121 1.00 68.62 82 TYR A O 1
ATOM 644 N N . PRO A 1 83 ? 14.478 6.828 -27.656 1.00 73.19 83 PRO A N 1
ATOM 645 C CA . PRO A 1 83 ? 15.932 6.908 -27.582 1.00 73.19 83 PRO A CA 1
ATOM 646 C C . PRO A 1 83 ? 16.484 5.989 -26.487 1.00 73.19 83 PRO A C 1
ATOM 648 O O . PRO A 1 83 ? 16.013 6.048 -25.349 1.00 73.19 83 PRO A O 1
ATOM 651 N N . ASP A 1 84 ? 17.543 5.235 -26.792 1.00 71.50 84 ASP A N 1
ATOM 652 C CA . ASP A 1 84 ? 18.151 4.253 -25.878 1.00 71.50 84 ASP A CA 1
ATOM 653 C C . ASP A 1 84 ? 18.491 4.825 -24.497 1.00 71.50 84 ASP A C 1
ATOM 655 O O . ASP A 1 84 ? 18.402 4.130 -23.485 1.00 71.50 84 ASP A O 1
ATOM 659 N N . TRP A 1 85 ? 18.857 6.107 -24.417 1.00 74.06 85 TRP A N 1
ATOM 660 C CA . TRP A 1 85 ? 19.182 6.759 -23.148 1.00 74.06 85 TRP A CA 1
ATOM 661 C C . TRP A 1 85 ? 17.959 6.921 -22.226 1.00 74.06 85 TRP A C 1
ATOM 663 O O . TRP A 1 85 ? 18.090 6.776 -21.011 1.00 74.06 85 TRP A O 1
ATOM 673 N N . VAL A 1 86 ? 16.764 7.158 -22.780 1.00 73.00 86 VAL A N 1
ATOM 674 C CA . VAL A 1 86 ? 15.511 7.259 -22.009 1.00 73.00 86 VAL A CA 1
ATOM 675 C C . VAL A 1 86 ? 15.118 5.880 -21.497 1.00 73.00 86 VAL A C 1
ATOM 677 O O . VAL A 1 86 ? 14.796 5.712 -20.321 1.00 73.00 86 VAL A O 1
ATOM 680 N N . THR A 1 87 ? 15.197 4.875 -22.366 1.00 70.75 87 THR A N 1
ATOM 681 C CA . THR A 1 87 ? 14.822 3.498 -22.043 1.00 70.75 87 THR A CA 1
ATOM 682 C C . THR A 1 87 ? 15.743 2.916 -20.968 1.00 70.75 87 THR A C 1
ATOM 684 O O . THR A 1 87 ? 15.276 2.297 -20.010 1.00 70.75 87 THR A O 1
ATOM 687 N N . ASN A 1 88 ? 17.047 3.201 -21.049 1.00 71.62 88 ASN A N 1
ATOM 688 C CA . ASN A 1 88 ? 18.014 2.803 -20.028 1.00 71.62 88 ASN A CA 1
ATOM 689 C C . ASN A 1 88 ? 17.731 3.461 -18.666 1.00 71.62 88 ASN A C 1
ATOM 691 O O . ASN A 1 88 ? 17.640 2.759 -17.661 1.00 71.62 88 ASN A O 1
ATOM 695 N N . ILE A 1 89 ? 17.505 4.776 -18.608 1.00 77.19 89 ILE A N 1
ATOM 696 C CA . ILE A 1 89 ? 17.283 5.468 -17.325 1.00 77.19 89 ILE A CA 1
ATOM 697 C C . ILE A 1 89 ? 15.946 5.072 -16.674 1.00 77.19 89 ILE A C 1
ATOM 699 O O . ILE A 1 89 ? 15.883 4.858 -15.462 1.00 77.19 89 ILE A O 1
ATOM 703 N N . PHE A 1 90 ? 14.863 4.953 -17.441 1.00 70.69 90 PHE A N 1
ATOM 704 C CA . PHE A 1 90 ? 13.544 4.697 -16.855 1.00 70.69 90 PHE A CA 1
ATOM 705 C C . PHE A 1 90 ? 13.284 3.217 -16.559 1.00 70.69 90 PHE A C 1
ATOM 707 O O . PHE A 1 90 ? 12.721 2.906 -15.507 1.00 70.69 90 PHE A O 1
ATOM 714 N N . PHE A 1 91 ? 13.705 2.310 -17.446 1.00 70.88 91 PHE A N 1
ATOM 715 C CA . PHE A 1 91 ? 13.379 0.885 -17.341 1.00 70.88 91 PHE A CA 1
ATOM 716 C C . PHE A 1 91 ? 14.532 0.054 -16.780 1.00 70.88 91 PHE A C 1
ATOM 718 O O . PHE A 1 91 ? 14.289 -0.797 -15.930 1.00 70.88 91 PHE A O 1
ATOM 725 N N . THR A 1 92 ? 15.785 0.327 -17.166 1.00 69.56 92 THR A N 1
ATOM 726 C CA . THR A 1 92 ? 16.939 -0.457 -16.671 1.00 69.56 92 THR A CA 1
ATOM 727 C C . THR A 1 92 ? 17.270 -0.132 -15.220 1.00 69.56 92 THR A C 1
ATOM 729 O O . THR A 1 92 ? 17.564 -1.030 -14.437 1.00 69.56 92 THR A O 1
ATOM 732 N N . THR A 1 93 ? 17.125 1.129 -14.814 1.00 73.12 93 THR A N 1
ATOM 733 C CA . THR A 1 93 ? 17.271 1.539 -13.406 1.00 73.12 93 THR A CA 1
ATOM 734 C C . THR A 1 93 ? 16.024 1.274 -12.551 1.00 73.12 93 THR A C 1
ATOM 736 O O . THR A 1 93 ? 16.065 1.491 -11.344 1.00 73.12 93 THR A O 1
ATOM 739 N N . GLY A 1 94 ? 14.902 0.840 -13.143 1.00 72.19 94 GLY A N 1
ATOM 740 C CA . GLY A 1 94 ? 13.638 0.595 -12.427 1.00 72.19 94 GLY A CA 1
ATOM 741 C C . GLY A 1 94 ? 12.901 1.859 -11.958 1.00 72.19 94 GLY A C 1
ATOM 742 O O . GLY A 1 94 ? 11.899 1.771 -11.248 1.00 72.19 94 GLY A O 1
ATOM 743 N N . PHE A 1 95 ? 13.357 3.047 -12.366 1.00 80.38 95 PHE A N 1
ATOM 744 C CA . PHE A 1 95 ? 12.811 4.331 -11.917 1.00 80.38 95 PHE A CA 1
ATOM 745 C C . PHE A 1 95 ? 11.328 4.513 -12.281 1.00 80.38 95 PHE A C 1
ATOM 747 O O . PHE A 1 95 ? 10.547 5.016 -11.472 1.00 80.38 95 PHE A O 1
ATOM 754 N N . ALA A 1 96 ? 10.911 4.040 -13.460 1.00 80.75 96 ALA A N 1
ATOM 755 C CA . ALA A 1 96 ? 9.510 4.076 -13.880 1.00 80.75 96 ALA A CA 1
ATOM 756 C C . ALA A 1 96 ? 8.600 3.270 -12.940 1.00 80.75 96 ALA A C 1
ATOM 758 O O . ALA A 1 96 ? 7.511 3.724 -12.586 1.00 80.75 96 ALA A O 1
ATOM 759 N N . MET A 1 97 ? 9.062 2.101 -12.491 1.00 80.75 97 MET A N 1
ATOM 760 C CA . MET A 1 97 ? 8.298 1.233 -11.594 1.00 80.75 97 MET A CA 1
ATOM 761 C C . MET A 1 97 ? 8.187 1.823 -10.189 1.00 80.75 97 MET A C 1
ATOM 763 O O . MET A 1 97 ? 7.121 1.742 -9.575 1.00 80.75 97 MET A O 1
ATOM 767 N N . ILE A 1 98 ? 9.239 2.489 -9.709 1.00 83.31 98 ILE A N 1
ATOM 768 C CA . ILE A 1 98 ? 9.216 3.211 -8.431 1.00 83.31 98 ILE A CA 1
ATOM 769 C C . ILE A 1 98 ? 8.208 4.364 -8.483 1.00 83.31 98 ILE A C 1
ATOM 771 O O . ILE A 1 98 ? 7.355 4.466 -7.602 1.00 83.31 98 ILE A O 1
ATOM 775 N N . LEU A 1 99 ? 8.249 5.193 -9.533 1.00 84.06 99 LEU A N 1
ATOM 776 C CA . LEU A 1 99 ? 7.298 6.296 -9.710 1.00 84.06 99 LEU A CA 1
ATOM 777 C C . LEU A 1 99 ? 5.852 5.805 -9.807 1.00 84.06 99 LEU A C 1
ATOM 779 O O . LEU A 1 99 ? 4.965 6.369 -9.169 1.00 84.06 99 LEU A O 1
ATOM 783 N N . PHE A 1 100 ? 5.616 4.738 -10.571 1.00 84.81 100 PHE A N 1
ATOM 784 C CA . PHE A 1 100 ? 4.296 4.125 -10.687 1.00 84.81 100 PHE A CA 1
ATOM 785 C C . PHE A 1 100 ? 3.780 3.637 -9.330 1.00 84.81 100 PHE A C 1
ATOM 787 O O . PHE A 1 100 ? 2.646 3.930 -8.951 1.00 84.81 100 PHE A O 1
ATOM 794 N N . THR A 1 101 ? 4.635 2.957 -8.568 1.00 85.69 101 THR A N 1
ATOM 795 C CA . THR A 1 101 ? 4.286 2.433 -7.245 1.00 85.69 101 THR A CA 1
ATOM 796 C C . THR A 1 101 ? 3.993 3.559 -6.253 1.00 85.69 101 THR A C 1
ATOM 798 O O . THR A 1 101 ? 3.012 3.474 -5.520 1.00 85.69 101 THR A O 1
ATOM 801 N N . ALA A 1 102 ? 4.768 4.647 -6.274 1.00 85.88 102 ALA A N 1
ATOM 802 C CA . ALA A 1 102 ? 4.543 5.802 -5.408 1.00 85.88 102 ALA A CA 1
ATOM 803 C C . ALA A 1 102 ? 3.234 6.538 -5.745 1.00 85.88 102 ALA A C 1
ATOM 805 O O . ALA A 1 102 ? 2.417 6.794 -4.860 1.00 85.88 102 ALA A O 1
ATOM 806 N N . MET A 1 103 ? 3.004 6.848 -7.024 1.00 85.00 103 MET A N 1
ATOM 807 C CA . MET A 1 103 ? 1.851 7.649 -7.453 1.00 85.00 103 MET A CA 1
ATOM 808 C C . MET A 1 103 ? 0.533 6.879 -7.350 1.00 85.00 103 MET A C 1
ATOM 810 O O . MET A 1 103 ? -0.451 7.401 -6.827 1.00 85.00 103 MET A O 1
ATOM 814 N N . VAL A 1 104 ? 0.514 5.635 -7.838 1.00 84.06 104 VAL A N 1
ATOM 815 C CA . VAL A 1 104 ? -0.711 4.825 -7.920 1.00 84.06 104 VAL A CA 1
ATOM 816 C C . VAL A 1 104 ? -0.922 4.003 -6.655 1.00 84.06 104 VAL A C 1
ATOM 818 O O . VAL A 1 104 ? -2.056 3.829 -6.223 1.00 84.06 104 VAL A O 1
ATOM 821 N N . GLY A 1 105 ? 0.156 3.497 -6.057 1.00 80.00 105 GLY A N 1
ATOM 822 C CA . GLY A 1 105 ? 0.076 2.591 -4.916 1.00 80.00 105 GLY A CA 1
ATOM 823 C C . GLY A 1 105 ? 0.060 3.269 -3.550 1.00 80.00 105 GLY A C 1
ATOM 824 O O . GLY A 1 105 ? -0.495 2.683 -2.632 1.00 80.00 105 GLY A O 1
ATOM 825 N N . GLN A 1 106 ? 0.649 4.461 -3.388 1.00 83.00 106 GLN A N 1
ATOM 826 C CA . GLN A 1 106 ? 0.800 5.084 -2.063 1.00 83.00 106 GLN A CA 1
ATOM 827 C C . GLN A 1 106 ? 0.054 6.418 -1.955 1.00 83.00 106 GLN A C 1
ATOM 829 O O . GLN A 1 106 ? -0.795 6.592 -1.078 1.00 83.00 106 GLN A O 1
ATOM 834 N N . LEU A 1 107 ? 0.332 7.360 -2.863 1.00 85.31 107 LEU A N 1
ATOM 835 C CA . LEU A 1 107 ? -0.135 8.743 -2.732 1.00 85.31 107 LEU A CA 1
ATOM 836 C C . LEU A 1 107 ? -1.664 8.850 -2.789 1.00 85.31 107 LEU A C 1
ATOM 838 O O . LEU A 1 107 ? -2.279 9.468 -1.921 1.00 85.31 107 LEU A O 1
ATOM 842 N N . ALA A 1 108 ? -2.288 8.207 -3.780 1.00 84.38 108 ALA A N 1
ATOM 843 C CA . ALA A 1 108 ? -3.738 8.250 -3.962 1.00 84.38 108 ALA A CA 1
ATOM 844 C C . ALA A 1 108 ? -4.494 7.676 -2.750 1.00 84.38 108 ALA A C 1
ATOM 846 O O . ALA A 1 108 ? -5.476 8.260 -2.287 1.00 84.38 108 ALA A O 1
ATOM 847 N N . SER A 1 109 ? -4.006 6.566 -2.192 1.00 82.25 109 SER A N 1
ATOM 848 C CA . SER A 1 109 ? -4.597 5.942 -1.008 1.00 82.25 109 SER A CA 1
ATOM 849 C C . SER A 1 109 ? -4.417 6.752 0.265 1.00 82.25 109 SER A C 1
ATOM 851 O O . SER A 1 109 ? -5.328 6.780 1.084 1.00 82.25 109 SER A O 1
ATOM 853 N N . GLN A 1 110 ? -3.281 7.432 0.435 1.00 81.25 110 GLN A N 1
ATOM 854 C CA . GLN A 1 110 ? -3.053 8.290 1.600 1.00 81.25 110 GLN A CA 1
ATOM 855 C C . GLN A 1 110 ? -3.982 9.509 1.583 1.00 81.25 110 GLN A C 1
ATOM 857 O O . GLN A 1 110 ? -4.539 9.869 2.618 1.00 81.25 110 GLN A O 1
ATOM 862 N N . VAL A 1 111 ? -4.204 10.111 0.408 1.00 83.88 111 VAL A N 1
ATOM 863 C CA . VAL A 1 111 ? -5.146 11.232 0.250 1.00 83.88 111 VAL A CA 1
ATOM 864 C C . VAL A 1 111 ? -6.587 10.778 0.486 1.00 83.88 111 VAL A C 1
ATOM 866 O O . VAL A 1 111 ? -7.338 11.440 1.196 1.00 83.88 111 VAL A O 1
ATOM 869 N N . A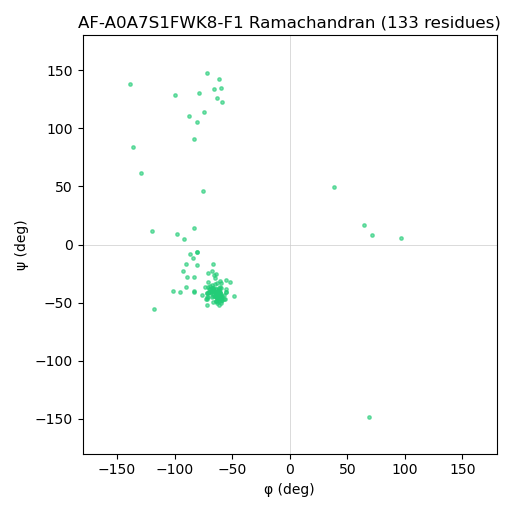SN A 1 112 ? -6.987 9.628 -0.061 1.00 80.88 112 ASN A N 1
ATOM 870 C CA . ASN A 1 112 ? -8.339 9.117 0.167 1.00 80.88 112 ASN A CA 1
ATOM 871 C C . ASN A 1 112 ? -8.555 8.708 1.636 1.00 80.88 112 ASN A C 1
ATOM 873 O O . ASN A 1 112 ? -9.598 8.994 2.22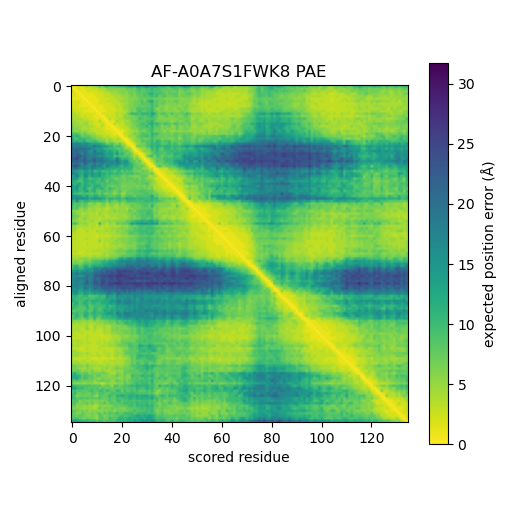4 1.00 80.88 112 ASN A O 1
ATOM 877 N N . GLY A 1 113 ? -7.535 8.093 2.238 1.00 72.56 113 GLY A N 1
ATOM 878 C CA . GLY A 1 113 ? -7.526 7.698 3.638 1.00 72.56 113 GLY A CA 1
ATOM 879 C C . GLY A 1 113 ? -7.548 8.880 4.605 1.0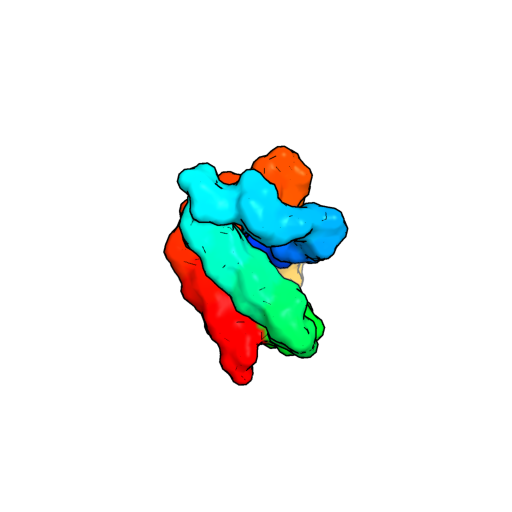0 72.56 113 GLY A C 1
ATOM 880 O O . GLY A 1 113 ? -8.061 8.712 5.704 1.00 72.56 113 GLY A O 1
ATOM 881 N N . SER A 1 114 ? -7.056 10.066 4.224 1.00 74.06 114 SER A N 1
ATOM 882 C CA . SER A 1 114 ? -7.095 11.264 5.078 1.00 74.06 114 SER A CA 1
ATOM 883 C C . SER A 1 114 ? -8.428 12.015 5.024 1.00 74.06 114 SER A C 1
ATOM 885 O O . SER A 1 114 ? -8.806 12.641 6.011 1.00 74.06 114 SER A O 1
ATOM 887 N N . LEU A 1 115 ? -9.161 11.931 3.909 1.00 76.12 115 LEU A N 1
ATOM 888 C CA . LEU A 1 115 ? -10.467 12.581 3.751 1.00 76.12 115 LEU A CA 1
ATOM 889 C C . LEU A 1 115 ? -11.615 11.751 4.343 1.00 76.12 115 LEU A C 1
ATOM 891 O O . LEU A 1 115 ? -12.494 12.315 4.985 1.00 76.12 115 LEU A O 1
ATOM 895 N N . ASN A 1 116 ? -11.597 10.425 4.160 1.00 73.56 116 ASN A N 1
ATOM 896 C CA . ASN A 1 116 ? -12.671 9.521 4.595 1.00 73.56 116 ASN A CA 1
ATOM 897 C C . ASN A 1 116 ? -12.118 8.339 5.412 1.00 73.56 116 ASN A C 1
ATOM 899 O O . ASN A 1 116 ? -12.254 7.176 5.031 1.00 73.56 116 ASN A O 1
ATOM 903 N N . MET A 1 117 ? -11.486 8.640 6.551 1.00 69.69 117 MET A N 1
ATOM 904 C CA . MET A 1 117 ? -10.756 7.664 7.380 1.00 69.69 117 MET A CA 1
ATOM 905 C C . MET A 1 117 ? -11.596 6.447 7.810 1.00 69.69 117 MET A C 1
ATOM 907 O O . MET A 1 117 ? -11.112 5.316 7.809 1.00 69.69 117 MET A O 1
ATOM 911 N N . LEU A 1 118 ? -12.861 6.668 8.180 1.00 65.62 118 LEU A N 1
ATOM 912 C CA . LEU A 1 118 ? -13.739 5.627 8.727 1.00 65.62 118 LEU A CA 1
ATOM 913 C C . LEU A 1 118 ? -14.266 4.670 7.662 1.00 65.62 118 LEU A C 1
ATOM 915 O O . LEU A 1 118 ? -14.242 3.458 7.883 1.00 65.62 118 LEU A O 1
ATOM 919 N N . ASP A 1 119 ? -14.684 5.205 6.517 1.00 66.62 119 ASP A N 1
ATOM 920 C CA . ASP A 1 119 ? -15.171 4.414 5.386 1.00 66.62 119 ASP A CA 1
ATOM 921 C C . ASP A 1 119 ? -14.036 3.648 4.702 1.00 66.62 119 ASP A C 1
ATOM 923 O O . ASP A 1 119 ? -14.235 2.523 4.246 1.00 66.62 119 ASP A O 1
ATOM 927 N N . TYR A 1 120 ? -12.821 4.210 4.689 1.00 68.75 120 TYR A N 1
ATOM 928 C CA . TYR A 1 120 ? -11.651 3.556 4.102 1.00 68.75 120 TYR A CA 1
ATOM 929 C C . TYR A 1 120 ? -11.213 2.302 4.877 1.00 68.75 120 TYR A C 1
ATOM 931 O O . TYR A 1 120 ? -10.814 1.298 4.282 1.00 68.75 120 TYR A O 1
ATOM 939 N N . ILE A 1 121 ? -11.311 2.331 6.210 1.00 67.69 121 ILE A N 1
ATOM 940 C CA . ILE A 1 121 ? -10.989 1.181 7.074 1.00 67.69 121 ILE A CA 1
ATOM 941 C C . ILE A 1 121 ? -12.144 0.169 7.140 1.00 67.69 121 ILE A C 1
ATOM 943 O O . ILE A 1 121 ? -11.913 -0.990 7.487 1.00 67.69 121 ILE A O 1
ATOM 947 N N . ASN A 1 122 ? -13.368 0.548 6.754 1.00 68.88 122 ASN A N 1
ATOM 948 C CA . ASN A 1 122 ? -14.570 -0.292 6.838 1.00 68.88 122 ASN A CA 1
ATOM 949 C C . ASN A 1 122 ? -14.621 -1.395 5.755 1.00 68.88 122 ASN A C 1
ATOM 951 O O . ASN A 1 122 ? -15.636 -1.601 5.089 1.00 68.88 122 ASN A O 1
ATOM 955 N N . ASN A 1 123 ? -13.515 -2.108 5.547 1.00 73.44 123 ASN A N 1
ATOM 956 C CA . ASN A 1 123 ? -13.390 -3.184 4.577 1.00 73.44 123 ASN A CA 1
ATOM 957 C C . ASN A 1 123 ? -12.590 -4.353 5.170 1.00 73.44 123 ASN A C 1
ATOM 959 O O . ASN A 1 123 ? -11.542 -4.167 5.793 1.00 73.44 123 ASN A O 1
ATOM 963 N N . TYR A 1 124 ? -13.051 -5.577 4.905 1.00 64.06 124 TYR A N 1
ATOM 964 C CA . TYR A 1 124 ? -12.363 -6.813 5.278 1.00 64.06 124 TYR A CA 1
ATOM 965 C C . TYR A 1 124 ? -10.922 -6.876 4.745 1.00 64.06 124 TYR A C 1
ATOM 967 O O . TYR A 1 124 ? -10.060 -7.441 5.411 1.00 64.06 124 TYR A O 1
ATOM 975 N N . GLY A 1 125 ? -10.629 -6.251 3.597 1.00 64.81 125 GLY A N 1
ATOM 976 C CA . GLY A 1 125 ? -9.264 -6.163 3.058 1.00 64.81 125 GLY A CA 1
ATOM 977 C C . GLY A 1 125 ? -8.296 -5.372 3.950 1.00 64.81 125 GLY A C 1
ATOM 978 O O . GLY A 1 125 ? -7.172 -5.818 4.187 1.00 64.81 125 GLY A O 1
ATOM 979 N N . CYS A 1 126 ? -8.742 -4.244 4.512 1.00 64.25 126 CYS A N 1
ATOM 980 C CA . CYS A 1 126 ? -7.955 -3.452 5.464 1.00 64.25 126 CYS A CA 1
ATOM 981 C C . CYS A 1 126 ? -7.784 -4.190 6.798 1.00 64.25 126 CYS A C 1
ATOM 983 O O . CYS A 1 126 ? -6.690 -4.190 7.354 1.00 64.25 126 CYS A O 1
ATOM 985 N N . LEU A 1 127 ? -8.824 -4.894 7.263 1.00 66.38 127 LEU A N 1
ATOM 986 C CA . LEU A 1 127 ? -8.762 -5.759 8.447 1.00 66.38 127 LEU A CA 1
ATOM 987 C C . LEU A 1 127 ? -7.725 -6.877 8.292 1.00 66.38 127 LEU A C 1
ATOM 989 O O . LEU A 1 127 ? -6.885 -7.061 9.167 1.00 66.38 127 LEU A O 1
ATOM 993 N N . ILE A 1 128 ? -7.768 -7.623 7.185 1.00 72.12 128 ILE A N 1
ATOM 994 C CA . ILE A 1 128 ? -6.812 -8.708 6.916 1.00 72.12 128 ILE A CA 1
ATOM 995 C C . ILE A 1 128 ? -5.394 -8.149 6.882 1.00 72.12 128 ILE A C 1
ATOM 997 O O . ILE A 1 128 ? -4.507 -8.710 7.516 1.00 72.12 128 ILE A O 1
ATOM 1001 N N . THR A 1 129 ? -5.209 -7.019 6.200 1.00 73.31 129 THR A N 1
ATOM 1002 C CA . THR A 1 129 ? -3.915 -6.337 6.099 1.00 73.31 129 THR A CA 1
ATOM 1003 C C . THR A 1 129 ? -3.390 -5.923 7.476 1.00 73.31 129 THR A C 1
ATOM 1005 O O . THR A 1 129 ? -2.221 -6.151 7.786 1.00 73.31 129 THR A O 1
ATOM 1008 N N . PHE A 1 130 ? -4.266 -5.390 8.329 1.00 70.94 130 PHE A N 1
ATOM 1009 C CA . PHE A 1 130 ? -3.960 -5.036 9.711 1.00 70.94 130 PHE A CA 1
ATOM 1010 C C . PHE A 1 130 ? -3.520 -6.252 10.539 1.00 70.94 130 PHE A C 1
ATOM 1012 O O . PHE A 1 130 ? -2.469 -6.204 11.173 1.00 70.94 130 PHE A O 1
ATOM 1019 N N . TRP A 1 131 ? -4.245 -7.373 10.459 1.00 71.12 131 TRP A N 1
ATOM 1020 C CA . TRP A 1 131 ? -3.852 -8.618 11.128 1.00 71.12 131 TRP A CA 1
ATOM 1021 C C . TRP A 1 131 ? -2.527 -9.175 10.603 1.00 71.12 131 TRP A C 1
ATOM 1023 O O . TRP A 1 131 ? -1.689 -9.576 11.403 1.00 71.12 131 TRP A O 1
ATOM 1033 N N . THR A 1 132 ? -2.293 -9.161 9.288 1.00 73.00 132 THR A N 1
ATOM 1034 C CA . THR A 1 132 ? -1.013 -9.613 8.717 1.00 73.00 132 THR A CA 1
ATOM 1035 C C . THR A 1 132 ? 0.170 -8.740 9.115 1.00 73.00 132 THR A C 1
ATOM 1037 O O . THR A 1 132 ? 1.277 -9.253 9.195 1.00 73.00 132 THR A O 1
ATOM 1040 N N . ALA A 1 133 ? -0.045 -7.450 9.378 1.00 71.50 133 ALA A N 1
ATOM 1041 C CA . ALA A 1 133 ? 1.002 -6.541 9.840 1.00 71.50 133 ALA A CA 1
ATOM 1042 C C . ALA A 1 133 ? 1.228 -6.596 11.365 1.00 71.50 133 ALA A C 1
ATOM 1044 O O . ALA A 1 133 ? 2.204 -6.030 11.849 1.00 71.50 133 ALA A O 1
ATOM 1045 N N . MET A 1 134 ? 0.332 -7.244 12.118 1.00 65.88 134 MET A N 1
ATOM 1046 C CA . MET A 1 134 ? 0.473 -7.476 13.560 1.00 65.88 134 MET A CA 1
ATOM 1047 C C . MET A 1 134 ? 1.181 -8.793 13.920 1.00 65.88 134 MET A C 1
ATOM 1049 O O . MET A 1 134 ? 1.566 -8.948 15.081 1.00 65.88 134 MET A O 1
ATOM 1053 N N . ILE A 1 135 ? 1.287 -9.735 12.972 1.00 62.03 135 ILE A N 1
ATOM 1054 C CA . ILE A 1 135 ? 2.042 -10.998 13.110 1.00 62.03 135 ILE A CA 1
ATOM 1055 C C . ILE A 1 135 ? 3.540 -10.696 13.106 1.00 62.03 135 ILE A C 1
ATOM 1057 O O . ILE A 1 135 ? 4.237 -11.259 13.979 1.00 62.03 135 ILE A O 1
#

Organism: NCBI:txid216773

pLDDT: mean 73.1, std 8.71, range [51.5, 85.88]